Protein AF-A0A960F6L5-F1 (afdb_monomer_lite)

Radius of gyration: 15.53 Å; chains: 1; bounding box: 36×29×44 Å

Structure (mmCIF, N/CA/C/O backbone):
data_AF-A0A960F6L5-F1
#
_entry.id   AF-A0A960F6L5-F1
#
loop_
_atom_site.group_PDB
_atom_site.id
_atom_site.type_symbol
_atom_site.label_atom_id
_atom_site.label_alt_id
_atom_site.label_comp_id
_atom_site.label_asym_id
_atom_site.label_entity_id
_atom_site.label_seq_id
_atom_site.pdbx_PDB_ins_code
_atom_site.Cartn_x
_atom_site.Cartn_y
_atom_site.Cartn_z
_atom_site.occupancy
_atom_site.B_iso_or_equiv
_atom_site.auth_seq_id
_atom_site.auth_comp_id
_atom_site.auth_asym_id
_atom_site.auth_atom_id
_atom_site.pdbx_PDB_model_num
ATOM 1 N N . GLY A 1 1 ? 5.559 -2.456 3.122 1.00 88.31 1 GLY A N 1
ATOM 2 C CA . GLY A 1 1 ? 5.585 -1.301 2.196 1.00 88.31 1 GLY A CA 1
ATOM 3 C C . GLY A 1 1 ? 4.401 -0.379 2.446 1.00 88.31 1 GLY A C 1
ATOM 4 O O . GLY A 1 1 ? 3.539 -0.744 3.239 1.00 88.31 1 GLY A O 1
ATOM 5 N N . MET A 1 2 ? 4.348 0.780 1.777 1.00 97.00 2 MET A N 1
ATOM 6 C CA . MET A 1 2 ? 3.339 1.832 2.018 1.00 97.00 2 MET A CA 1
ATOM 7 C C . MET A 1 2 ? 1.896 1.321 1.966 1.00 97.00 2 MET A C 1
ATOM 9 O O . MET A 1 2 ? 1.149 1.558 2.908 1.00 97.00 2 MET A O 1
ATOM 13 N N . ILE A 1 3 ? 1.531 0.556 0.928 1.00 98.38 3 ILE A N 1
ATOM 14 C CA . ILE A 1 3 ? 0.184 -0.029 0.782 1.00 98.38 3 ILE A CA 1
ATOM 15 C C . ILE A 1 3 ? -0.186 -0.837 2.029 1.00 98.38 3 ILE A C 1
ATOM 17 O O . ILE A 1 3 ? -1.212 -0.575 2.641 1.00 98.38 3 ILE A O 1
ATOM 21 N N . GLY A 1 4 ? 0.687 -1.753 2.459 1.00 98.00 4 GLY A N 1
ATOM 22 C CA . GLY A 1 4 ? 0.407 -2.600 3.616 1.00 98.00 4 GLY A CA 1
ATOM 23 C C . GLY A 1 4 ? 0.253 -1.819 4.925 1.00 98.00 4 GLY A C 1
ATOM 24 O O . GLY A 1 4 ? -0.697 -2.051 5.667 1.00 98.00 4 GLY A O 1
ATOM 25 N N . VAL A 1 5 ? 1.134 -0.844 5.187 1.00 97.81 5 VAL A N 1
ATOM 26 C CA . VAL A 1 5 ? 1.047 0.000 6.396 1.00 97.81 5 VAL A CA 1
ATOM 27 C C . VAL A 1 5 ? -0.250 0.807 6.398 1.00 97.81 5 VAL A C 1
ATOM 29 O O . VAL A 1 5 ? -0.934 0.861 7.418 1.00 97.81 5 VAL A O 1
ATOM 32 N N . MET A 1 6 ? -0.619 1.390 5.254 1.00 98.44 6 MET A N 1
ATOM 33 C CA . MET A 1 6 ? -1.875 2.125 5.126 1.00 98.44 6 MET A CA 1
ATOM 34 C C . MET A 1 6 ? -3.078 1.201 5.318 1.00 98.44 6 MET A C 1
ATOM 36 O O . MET A 1 6 ? -3.979 1.551 6.065 1.00 98.44 6 MET A O 1
ATOM 40 N N . THR A 1 7 ? -3.085 -0.003 4.740 1.00 98.44 7 THR A N 1
ATOM 41 C CA . THR A 1 7 ? -4.168 -0.978 4.943 1.00 98.44 7 THR A CA 1
ATOM 42 C C . THR A 1 7 ? -4.329 -1.364 6.414 1.00 98.44 7 THR A C 1
ATOM 44 O O . THR A 1 7 ? -5.451 -1.368 6.916 1.00 98.44 7 THR A O 1
ATOM 47 N N . VAL A 1 8 ? -3.234 -1.631 7.134 1.00 98.06 8 VAL A N 1
ATOM 48 C CA . VAL A 1 8 ? -3.292 -1.920 8.578 1.00 98.06 8 VAL A CA 1
ATOM 49 C C . VAL A 1 8 ? -3.839 -0.719 9.352 1.00 98.06 8 VAL A C 1
ATOM 51 O O . VAL A 1 8 ? -4.724 -0.896 10.187 1.00 98.06 8 VAL A O 1
ATOM 54 N N . ALA A 1 9 ? -3.372 0.498 9.056 1.00 97.31 9 ALA A N 1
ATOM 55 C CA . ALA A 1 9 ? -3.868 1.717 9.698 1.00 97.31 9 ALA A CA 1
ATOM 56 C C . ALA A 1 9 ? -5.375 1.915 9.468 1.00 97.31 9 ALA A C 1
ATOM 58 O O . ALA A 1 9 ? -6.116 2.204 10.411 1.00 97.31 9 ALA A O 1
ATOM 59 N N . ILE A 1 10 ? -5.842 1.685 8.236 1.00 97.75 10 ILE A N 1
ATOM 60 C CA . ILE A 1 10 ? -7.264 1.722 7.890 1.00 97.75 10 ILE A CA 1
ATOM 61 C C . ILE A 1 10 ? -8.031 0.731 8.764 1.00 97.75 10 ILE A C 1
ATOM 63 O O . ILE A 1 10 ? -8.949 1.148 9.460 1.00 97.75 10 ILE A O 1
ATOM 67 N N . VAL A 1 11 ? -7.643 -0.547 8.782 1.00 96.88 11 VAL A N 1
ATOM 68 C CA . VAL A 1 11 ? -8.371 -1.602 9.509 1.00 96.88 11 VAL A CA 1
ATOM 69 C C . VAL A 1 11 ? -8.388 -1.360 11.019 1.00 96.88 11 VAL A C 1
ATOM 71 O O . VAL A 1 11 ? -9.429 -1.516 11.655 1.00 96.88 11 VAL A O 1
ATOM 74 N N . VAL A 1 12 ? -7.248 -0.984 11.599 1.00 95.81 12 VAL A N 1
ATOM 75 C CA . VAL A 1 12 ? -7.075 -0.941 13.057 1.00 95.81 12 VAL A CA 1
ATOM 76 C C . VAL A 1 12 ? -7.584 0.361 13.671 1.00 95.81 12 VAL A C 1
ATOM 78 O O . VAL A 1 12 ? -8.191 0.317 14.740 1.00 95.81 12 VAL A O 1
ATOM 81 N N . ALA A 1 13 ? -7.339 1.506 13.029 1.00 94.50 13 ALA A N 1
ATOM 82 C CA . ALA A 1 13 ? -7.563 2.817 13.641 1.00 94.50 13 ALA A CA 1
ATOM 83 C C . ALA A 1 13 ? -8.731 3.594 13.018 1.00 94.50 13 ALA A C 1
ATOM 85 O O . ALA A 1 13 ? -9.488 4.241 13.739 1.00 94.50 13 ALA A O 1
ATOM 86 N N . HIS A 1 14 ? -8.916 3.513 11.698 1.00 96.25 14 HIS A N 1
ATOM 87 C CA . HIS A 1 14 ? -9.777 4.467 10.986 1.00 96.25 14 HIS A CA 1
ATOM 88 C C . HIS A 1 14 ? -11.057 3.853 10.395 1.00 96.25 14 HIS A C 1
ATOM 90 O O . HIS A 1 14 ? -11.990 4.584 10.052 1.00 96.25 14 HIS A O 1
ATOM 96 N N . TRP A 1 15 ? -11.159 2.519 10.330 1.00 95.06 15 TRP A N 1
ATOM 97 C CA . TRP A 1 15 ? -12.281 1.806 9.706 1.00 95.06 15 TRP A CA 1
ATOM 98 C C . TRP A 1 15 ? -13.630 2.204 10.309 1.00 95.06 15 TRP A C 1
ATOM 100 O O . TRP A 1 15 ? -14.585 2.475 9.585 1.00 95.06 15 TRP A O 1
ATOM 110 N N . LYS A 1 16 ? -13.691 2.302 11.644 1.00 94.88 16 LYS A N 1
ATOM 111 C CA . LYS A 1 16 ? -14.915 2.655 12.382 1.00 94.88 16 LYS A CA 1
ATOM 112 C C . LYS A 1 16 ? -15.214 4.162 12.403 1.00 94.88 16 LYS A C 1
ATOM 114 O O . LYS A 1 16 ? -16.337 4.538 12.718 1.00 94.88 16 LYS A O 1
ATOM 119 N N . VAL A 1 17 ? -14.251 5.024 12.065 1.00 95.50 17 VAL A N 1
ATOM 120 C CA . VAL A 1 17 ? -14.428 6.493 12.041 1.00 95.50 17 VAL A CA 1
ATOM 121 C C . VAL A 1 17 ? -15.170 6.935 10.768 1.00 95.50 17 VAL A C 1
ATOM 123 O O . VAL A 1 17 ? -16.047 7.810 10.782 1.00 95.50 17 VAL A O 1
ATOM 126 N N . GLY A 1 18 ? -14.858 6.291 9.644 1.00 94.62 18 GLY A N 1
ATOM 127 C CA . GLY A 1 18 ? -15.427 6.570 8.325 1.00 94.62 18 GLY A CA 1
ATOM 128 C C . GLY A 1 18 ? -14.443 7.280 7.396 1.00 94.62 18 GLY A C 1
ATOM 129 O O . GLY A 1 18 ? -13.245 7.283 7.645 1.00 94.62 18 GLY A O 1
ATOM 130 N N . PHE A 1 19 ? -14.948 7.846 6.300 1.00 96.50 19 PHE A N 1
ATOM 131 C CA . PHE A 1 19 ? -14.111 8.286 5.179 1.00 96.50 19 PHE A CA 1
ATOM 132 C C . PHE A 1 19 ? -13.236 9.512 5.494 1.00 96.50 19 PHE A C 1
ATOM 134 O O . PHE A 1 19 ? -12.019 9.397 5.516 1.00 96.50 19 PHE A O 1
ATOM 141 N N . PHE A 1 20 ? -13.838 10.667 5.786 1.00 97.38 20 PHE A N 1
ATOM 142 C CA . PHE A 1 20 ? -13.117 11.946 5.810 1.00 97.38 20 PHE A CA 1
ATOM 143 C C . PHE A 1 20 ? -12.113 12.109 6.953 1.00 97.38 20 PHE A C 1
ATOM 145 O O . PHE A 1 20 ? -12.455 11.922 8.125 1.00 97.38 20 PHE A O 1
ATOM 152 N N . ILE A 1 21 ? -10.914 12.600 6.625 1.00 95.19 21 ILE A N 1
ATOM 153 C CA . ILE A 1 21 ? -9.850 12.897 7.602 1.00 95.19 21 ILE A CA 1
ATOM 154 C C . ILE A 1 21 ? -10.256 13.945 8.656 1.00 95.19 21 ILE A C 1
ATOM 156 O O . ILE A 1 21 ? -9.755 13.914 9.773 1.00 95.19 21 ILE A O 1
ATOM 160 N N . PHE A 1 22 ? -11.200 14.836 8.346 1.00 94.69 22 PHE A N 1
ATOM 161 C CA . PHE A 1 22 ? -11.635 15.901 9.261 1.00 94.69 22 PHE A CA 1
ATOM 162 C C . PHE A 1 22 ? -12.569 15.437 10.388 1.00 94.69 22 PHE A C 1
ATOM 164 O O . PHE A 1 22 ? -12.924 16.230 11.259 1.00 94.69 22 PHE A O 1
ATOM 171 N N . LYS A 1 23 ? -12.997 14.169 10.390 1.00 93.12 23 LYS A N 1
ATOM 172 C CA . LYS A 1 23 ? -13.786 13.621 11.498 1.00 93.12 23 LYS A CA 1
ATOM 173 C C . LYS A 1 23 ? -12.959 13.560 12.793 1.00 93.12 23 LYS A C 1
ATOM 175 O O . LYS A 1 23 ? -11.739 13.393 12.727 1.00 93.12 23 LYS A O 1
ATOM 180 N N . PRO A 1 24 ? -13.602 13.595 13.976 1.00 90.69 24 PRO A N 1
ATOM 181 C CA . PRO A 1 24 ? -12.939 13.225 15.224 1.00 90.69 24 PRO A CA 1
ATOM 182 C C . PRO A 1 24 ? -12.273 11.850 15.076 1.00 90.69 24 PRO A C 1
ATOM 184 O O . PRO A 1 24 ? -12.894 10.930 14.546 1.00 90.69 24 PRO A O 1
ATOM 187 N N . ASN A 1 25 ? -11.020 11.718 15.517 1.00 89.69 25 ASN A N 1
ATOM 188 C CA . ASN A 1 25 ? -10.168 10.527 15.345 1.00 89.69 25 ASN A CA 1
ATOM 189 C C . ASN A 1 25 ? -9.724 10.201 13.907 1.00 89.69 25 ASN A C 1
ATOM 191 O O . ASN A 1 25 ? -9.107 9.160 13.704 1.00 89.69 25 ASN A O 1
ATOM 195 N N . GLN A 1 26 ? -9.970 11.107 12.953 1.00 95.50 26 GLN A N 1
ATOM 196 C CA . GLN A 1 26 ? -9.509 11.065 11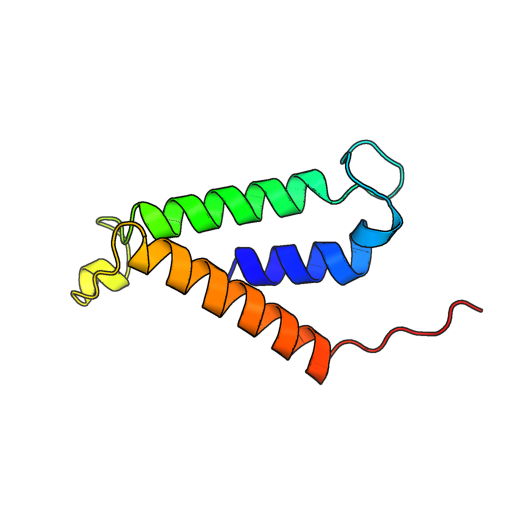.562 1.00 95.50 26 GLN A CA 1
ATOM 197 C C . GLN A 1 26 ? -10.036 9.863 10.757 1.00 95.50 26 GLN A C 1
ATOM 199 O O . GLN A 1 26 ? -9.895 8.702 11.131 1.00 95.50 26 GLN A O 1
ATOM 204 N N . GLY A 1 27 ? -10.677 10.128 9.622 1.00 96.56 27 GLY A N 1
ATOM 205 C CA . GLY A 1 27 ? -11.126 9.079 8.709 1.00 96.56 27 GLY A CA 1
ATOM 206 C C . GLY A 1 27 ? -10.008 8.456 7.869 1.00 96.56 27 GLY A C 1
ATOM 207 O O . GLY A 1 27 ? -8.870 8.925 7.846 1.00 96.56 27 GLY A O 1
ATOM 208 N N . TRP A 1 28 ? -10.348 7.383 7.157 1.00 97.69 28 TRP A N 1
ATOM 209 C CA . TRP A 1 28 ? -9.393 6.552 6.421 1.00 97.69 28 TRP A CA 1
ATOM 210 C C . TRP A 1 28 ? -8.978 7.094 5.041 1.00 97.69 28 TRP A C 1
ATOM 212 O O . TRP A 1 28 ? -8.042 6.560 4.441 1.00 97.69 28 TRP A O 1
ATOM 222 N N . GLU A 1 29 ? -9.636 8.141 4.535 1.00 98.06 29 GLU A N 1
ATOM 223 C CA . GLU A 1 29 ? -9.425 8.739 3.204 1.00 98.06 29 GLU A CA 1
ATOM 224 C C . GLU A 1 29 ? -7.948 9.013 2.903 1.00 98.06 29 GLU A C 1
ATOM 226 O O . GLU A 1 29 ? -7.447 8.657 1.834 1.00 98.06 29 GLU A O 1
ATOM 231 N N . TYR A 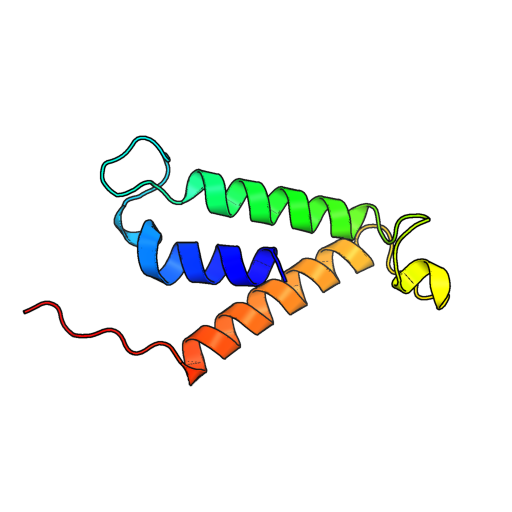1 30 ? -7.226 9.608 3.853 1.00 97.25 30 TYR A N 1
ATOM 232 C CA . TYR A 1 30 ? -5.824 9.963 3.648 1.00 97.25 30 TYR A CA 1
ATOM 233 C C . TYR A 1 30 ? -4.925 8.726 3.524 1.00 97.25 30 TYR A C 1
ATOM 235 O O . TYR A 1 30 ? -4.077 8.659 2.634 1.00 97.25 30 TYR A O 1
ATOM 243 N N . CYS A 1 31 ? -5.164 7.697 4.343 1.00 97.94 31 CYS A N 1
ATOM 244 C CA . CYS A 1 31 ? -4.452 6.425 4.235 1.00 97.94 31 CYS A CA 1
ATOM 245 C C . CYS A 1 31 ? -4.708 5.750 2.882 1.00 97.94 31 CYS A C 1
ATOM 247 O O . CYS A 1 31 ? -3.769 5.286 2.233 1.00 97.94 31 CYS A O 1
ATOM 249 N N . ALA A 1 32 ? -5.964 5.726 2.426 1.00 97.88 32 ALA A N 1
ATOM 250 C CA . ALA A 1 32 ? -6.298 5.176 1.114 1.00 97.88 32 ALA A CA 1
ATOM 251 C C . ALA A 1 32 ? -5.657 5.977 -0.023 1.00 97.88 32 ALA A C 1
ATOM 253 O O . ALA A 1 32 ? -5.137 5.380 -0.961 1.00 97.88 32 ALA A O 1
ATOM 254 N N . SER A 1 33 ? -5.616 7.305 0.085 1.00 98.25 33 SER A N 1
ATOM 255 C CA . SER A 1 33 ? -4.971 8.166 -0.912 1.00 98.25 33 SER A CA 1
ATOM 256 C C . SER A 1 33 ? -3.481 7.844 -1.048 1.00 98.25 33 SER A C 1
ATOM 258 O O . SER A 1 33 ? -2.989 7.647 -2.157 1.00 98.25 33 SER A O 1
ATOM 260 N N . ILE A 1 34 ? -2.771 7.684 0.075 1.00 98.19 34 ILE A N 1
ATOM 261 C CA . ILE A 1 34 ? -1.358 7.271 0.082 1.00 98.19 34 ILE A CA 1
ATOM 262 C C . ILE A 1 34 ? -1.186 5.874 -0.530 1.00 98.19 34 ILE A C 1
ATOM 264 O O . ILE A 1 34 ? -0.255 5.653 -1.308 1.00 98.19 34 ILE A O 1
ATOM 268 N N . ALA A 1 35 ? -2.073 4.927 -0.209 1.00 98.25 35 ALA A N 1
ATOM 269 C CA . ALA A 1 35 ? -2.026 3.583 -0.782 1.00 98.25 35 ALA A CA 1
ATOM 270 C C . ALA A 1 35 ? -2.227 3.599 -2.308 1.00 98.25 35 ALA A C 1
ATOM 272 O O . ALA A 1 35 ? -1.505 2.904 -3.022 1.00 98.25 35 ALA A O 1
ATOM 273 N N . VAL A 1 36 ? -3.151 4.424 -2.812 1.00 98.12 36 VAL A N 1
ATOM 274 C CA . VAL A 1 36 ? -3.388 4.607 -4.252 1.00 98.12 36 VAL A CA 1
ATOM 275 C C . VAL A 1 36 ? -2.170 5.225 -4.931 1.00 98.12 36 VAL A C 1
ATOM 277 O O . VAL A 1 36 ? -1.728 4.706 -5.951 1.00 98.12 36 VAL A O 1
ATOM 280 N N . VAL A 1 37 ? -1.568 6.270 -4.355 1.00 98.12 37 VAL A N 1
ATOM 281 C CA . VAL A 1 37 ? -0.332 6.862 -4.897 1.00 98.12 37 VAL A CA 1
ATOM 282 C C . VAL A 1 37 ? 0.789 5.823 -4.953 1.00 98.12 37 VAL A C 1
ATOM 284 O O . VAL A 1 37 ? 1.465 5.706 -5.972 1.00 98.12 37 VAL A O 1
ATOM 287 N N . ALA A 1 38 ? 0.956 5.015 -3.905 1.00 97.44 38 ALA A N 1
ATOM 288 C CA . ALA A 1 38 ? 1.945 3.941 -3.895 1.00 97.44 38 ALA A CA 1
ATOM 289 C C . ALA A 1 38 ? 1.668 2.869 -4.969 1.00 97.44 38 ALA A C 1
ATOM 291 O O . ALA A 1 38 ? 2.606 2.382 -5.599 1.00 97.44 38 ALA A O 1
ATOM 292 N N . ALA A 1 39 ? 0.401 2.525 -5.220 1.00 97.25 39 ALA A N 1
ATOM 293 C CA . ALA A 1 39 ? 0.029 1.617 -6.306 1.00 97.25 39 ALA A CA 1
ATOM 294 C C . ALA A 1 39 ? 0.340 2.222 -7.686 1.00 97.25 39 ALA A C 1
ATOM 296 O O . ALA A 1 39 ? 0.894 1.531 -8.541 1.00 97.25 39 ALA A O 1
ATOM 297 N N . SER A 1 40 ? 0.073 3.517 -7.883 1.00 97.00 40 SER A N 1
ATOM 298 C CA . SER A 1 40 ? 0.437 4.244 -9.105 1.00 97.00 40 SER A CA 1
ATOM 299 C C . SER A 1 40 ? 1.948 4.253 -9.340 1.00 97.00 40 SER A C 1
ATOM 301 O O . SER A 1 40 ? 2.386 4.070 -10.472 1.00 97.00 40 SER A O 1
ATOM 303 N N . VAL A 1 41 ? 2.760 4.391 -8.284 1.00 95.31 41 VAL A N 1
ATOM 304 C CA . VAL A 1 41 ? 4.223 4.234 -8.380 1.00 95.31 41 VAL A CA 1
ATOM 305 C C . VAL A 1 41 ? 4.599 2.826 -8.837 1.00 95.31 41 VAL A C 1
ATOM 307 O O . VAL A 1 41 ? 5.435 2.686 -9.725 1.00 95.31 41 VAL A O 1
ATOM 310 N N . GLY A 1 42 ? 3.929 1.792 -8.323 1.00 95.31 42 GLY A N 1
ATOM 311 C CA . GLY A 1 42 ? 4.102 0.420 -8.811 1.00 95.31 42 GLY A CA 1
ATOM 312 C C . GLY A 1 42 ? 3.792 0.266 -10.304 1.00 95.31 42 GLY A C 1
ATOM 313 O O . GLY A 1 42 ? 4.488 -0.471 -10.994 1.00 95.31 42 GLY A O 1
ATOM 314 N N . VAL A 1 43 ? 2.792 0.988 -10.824 1.00 96.56 43 VAL A N 1
ATOM 315 C CA . VAL A 1 43 ? 2.469 0.995 -12.263 1.00 96.56 43 VAL A CA 1
ATOM 316 C C . VAL A 1 43 ? 3.536 1.717 -13.087 1.00 96.56 43 VAL A C 1
ATOM 318 O O . VAL A 1 43 ? 3.892 1.256 -14.170 1.00 96.56 43 VAL A O 1
ATOM 321 N N . MET A 1 44 ? 4.066 2.834 -12.590 1.00 95.31 44 MET A N 1
ATOM 322 C CA . MET A 1 44 ? 5.157 3.554 -13.260 1.00 95.31 44 MET A CA 1
ATOM 323 C C . MET A 1 44 ? 6.447 2.721 -13.313 1.00 95.31 44 MET A C 1
ATOM 325 O O . MET A 1 44 ? 7.201 2.829 -14.278 1.00 95.31 44 MET A O 1
ATOM 329 N N . GLY A 1 45 ? 6.655 1.849 -12.324 1.00 92.81 45 GLY A N 1
ATOM 330 C CA . GLY A 1 45 ? 7.813 0.970 -12.233 1.00 92.81 45 GLY A CA 1
ATOM 331 C C . GLY A 1 45 ? 9.035 1.638 -11.588 1.00 92.81 45 GLY A C 1
ATOM 332 O O . GLY A 1 45 ? 8.936 2.734 -11.027 1.00 92.81 45 GLY A O 1
ATOM 333 N N . PRO A 1 46 ? 10.195 0.963 -11.615 1.00 92.56 46 PRO A N 1
ATOM 334 C CA . PRO A 1 46 ? 11.398 1.417 -10.927 1.00 92.56 46 PRO A CA 1
ATOM 335 C C . PRO A 1 46 ? 12.004 2.667 -11.580 1.00 92.56 46 PRO A C 1
ATOM 337 O O . PRO A 1 46 ? 12.291 2.697 -12.775 1.00 92.56 46 PRO A O 1
ATOM 340 N N . GLY A 1 47 ? 12.215 3.715 -10.779 1.00 92.50 47 GLY A N 1
ATOM 341 C CA . GLY A 1 47 ? 12.876 4.946 -11.221 1.00 92.50 47 GLY A CA 1
ATOM 342 C C . GLY A 1 47 ? 14.398 4.802 -11.323 1.00 92.50 47 GLY A C 1
ATOM 343 O O . GLY A 1 47 ? 14.984 3.894 -10.742 1.00 92.50 47 GLY A O 1
ATOM 344 N N . GLN A 1 48 ? 15.056 5.757 -11.984 1.00 92.94 48 GLN A N 1
ATOM 345 C CA . GLN A 1 48 ? 16.515 5.772 -12.214 1.00 92.94 48 GLN A CA 1
ATOM 346 C C . GLN A 1 48 ? 17.349 5.665 -10.922 1.00 92.94 48 GLN A C 1
ATOM 348 O O . GLN A 1 48 ? 18.481 5.200 -10.947 1.00 92.94 48 GLN A O 1
ATOM 353 N N . TRP A 1 49 ? 16.805 6.124 -9.790 1.00 94.06 49 TRP A N 1
ATOM 354 C CA . TRP A 1 49 ? 17.474 6.099 -8.481 1.00 94.06 49 TRP A CA 1
ATOM 355 C C . TRP A 1 49 ? 17.022 4.929 -7.596 1.00 94.06 49 TRP A C 1
ATOM 357 O O . TRP A 1 49 ? 17.397 4.854 -6.427 1.00 94.06 49 TRP A O 1
ATOM 367 N N . SER A 1 50 ? 16.165 4.044 -8.107 1.00 92.12 50 SER A N 1
ATOM 368 C CA . SER A 1 50 ? 15.693 2.884 -7.353 1.00 92.12 50 SER A CA 1
ATOM 369 C C . SER A 1 50 ? 16.764 1.797 -7.278 1.00 92.12 50 SER A C 1
ATOM 371 O O . SER A 1 50 ? 17.579 1.640 -8.188 1.00 92.12 50 SER A O 1
ATOM 373 N N . LEU A 1 51 ? 16.733 1.014 -6.197 1.00 92.19 51 LEU A N 1
ATOM 374 C CA . LEU A 1 51 ? 17.607 -0.148 -6.061 1.00 92.19 51 LEU A CA 1
ATOM 375 C C . LEU A 1 51 ? 17.302 -1.194 -7.138 1.00 92.19 51 LEU A C 1
ATOM 377 O O . LEU A 1 51 ? 18.231 -1.765 -7.691 1.00 92.19 51 LEU A O 1
ATOM 381 N N . ASP A 1 52 ? 16.022 -1.378 -7.476 1.00 91.31 52 ASP A N 1
ATOM 382 C CA . ASP A 1 52 ? 15.570 -2.272 -8.545 1.00 91.31 52 ASP A CA 1
ATOM 383 C C . ASP A 1 52 ? 16.236 -1.926 -9.885 1.00 91.31 52 ASP A C 1
ATOM 385 O O . ASP A 1 52 ? 16.723 -2.814 -10.576 1.00 91.31 52 ASP A O 1
ATOM 389 N N . HIS A 1 53 ? 16.359 -0.632 -10.210 1.00 91.31 53 HIS A N 1
ATOM 390 C CA . HIS A 1 53 ? 17.084 -0.181 -11.399 1.00 91.31 53 HIS A CA 1
ATOM 391 C C . HIS A 1 53 ? 18.591 -0.476 -11.322 1.00 91.31 53 HIS A C 1
ATOM 393 O O . HIS A 1 53 ? 19.188 -0.865 -12.320 1.00 91.31 53 HIS A O 1
ATOM 399 N N . ALA A 1 54 ? 19.208 -0.341 -10.143 1.00 94.62 54 ALA A N 1
ATOM 400 C CA . ALA A 1 54 ? 20.632 -0.633 -9.950 1.00 94.62 54 ALA A CA 1
ATOM 401 C C . ALA A 1 54 ? 20.978 -2.128 -10.092 1.00 94.62 54 ALA A C 1
ATOM 403 O O . ALA A 1 54 ? 22.127 -2.457 -10.383 1.00 94.62 54 ALA A O 1
ATOM 404 N N . VAL A 1 55 ? 20.005 -3.024 -9.883 1.00 95.81 55 VAL A N 1
ATOM 405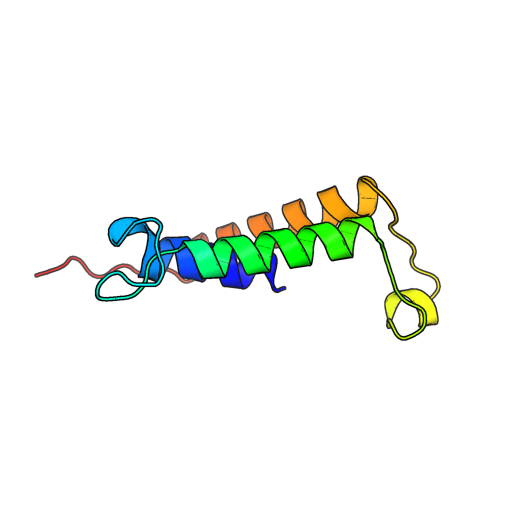 C CA . VAL A 1 55 ? 20.171 -4.484 -10.017 1.00 95.81 55 VAL A CA 1
ATOM 406 C C . VAL A 1 55 ? 19.394 -5.087 -11.197 1.00 95.81 55 VAL A C 1
ATOM 408 O O . VAL A 1 55 ? 19.243 -6.303 -11.267 1.00 95.81 55 VAL A O 1
ATOM 411 N N . ASP A 1 56 ? 18.922 -4.246 -12.120 1.00 91.94 56 ASP A N 1
ATOM 412 C CA . ASP A 1 56 ? 18.222 -4.619 -13.360 1.00 91.94 56 ASP A CA 1
ATOM 413 C C . ASP A 1 56 ? 16.940 -5.460 -13.162 1.00 91.94 56 ASP A C 1
ATOM 415 O O . ASP A 1 56 ? 16.602 -6.357 -13.935 1.00 91.94 56 ASP A O 1
ATOM 419 N N . ILE A 1 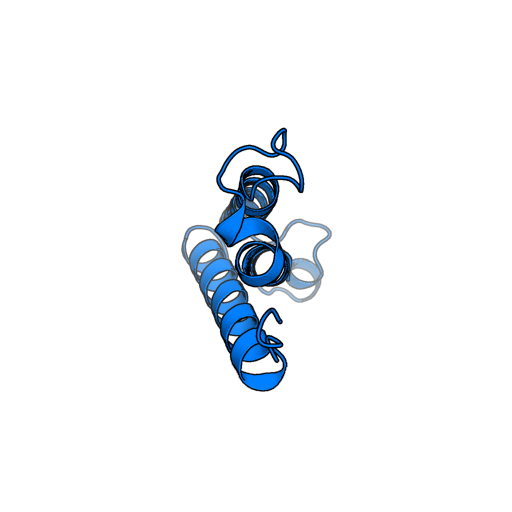57 ? 16.188 -5.161 -12.099 1.00 92.19 57 ILE A N 1
ATOM 420 C CA . ILE A 1 57 ? 14.856 -5.720 -11.839 1.00 92.19 57 ILE A CA 1
ATOM 421 C C . ILE A 1 57 ? 13.808 -4.729 -12.349 1.00 92.19 57 ILE A C 1
ATOM 423 O O . ILE A 1 57 ? 13.692 -3.614 -11.842 1.00 92.19 57 ILE A O 1
ATOM 427 N N . ALA A 1 58 ? 12.999 -5.143 -13.327 1.00 87.62 58 ALA A N 1
ATOM 428 C CA . ALA A 1 58 ? 11.988 -4.281 -13.932 1.00 87.62 58 ALA A CA 1
ATOM 429 C C . ALA A 1 58 ? 10.589 -4.909 -13.909 1.00 87.62 58 ALA A C 1
ATOM 431 O O . ALA A 1 58 ? 10.261 -5.780 -14.713 1.00 87.62 58 ALA A O 1
ATOM 432 N N . PHE A 1 59 ? 9.731 -4.394 -13.025 1.00 88.75 59 PHE A N 1
ATOM 433 C CA . PHE A 1 59 ? 8.281 -4.580 -13.096 1.00 88.75 59 PHE A CA 1
ATOM 434 C C . PHE A 1 59 ? 7.637 -3.250 -13.489 1.00 88.75 59 PHE A C 1
ATOM 436 O O . PHE A 1 59 ? 7.692 -2.286 -12.729 1.00 88.75 59 PHE A O 1
ATOM 443 N N . THR A 1 60 ? 7.048 -3.186 -14.681 1.00 91.25 60 THR A N 1
ATOM 444 C CA . THR A 1 60 ? 6.484 -1.955 -15.254 1.00 91.25 60 THR A CA 1
ATOM 445 C C . THR A 1 60 ? 5.035 -2.158 -15.689 1.00 91.25 60 THR A C 1
ATOM 447 O O . THR A 1 60 ? 4.593 -3.267 -15.996 1.00 91.25 60 THR A O 1
ATOM 450 N N . GLY A 1 61 ? 4.259 -1.076 -15.702 1.00 94.19 61 GLY A N 1
ATOM 451 C CA . GLY A 1 61 ? 2.845 -1.119 -16.052 1.00 94.19 61 GLY A CA 1
ATOM 452 C C . GLY A 1 61 ? 2.024 -1.949 -15.062 1.00 94.19 61 GLY A C 1
ATOM 453 O O . GLY A 1 61 ? 2.268 -1.966 -13.855 1.00 94.19 61 GLY A O 1
ATOM 454 N N . TRP A 1 62 ? 1.022 -2.664 -15.570 1.00 95.38 62 TRP A N 1
ATOM 455 C CA . TRP A 1 62 ? 0.096 -3.416 -14.722 1.00 95.38 62 TRP A CA 1
ATOM 456 C C . TRP A 1 62 ? 0.759 -4.523 -13.898 1.00 95.38 62 TRP A C 1
ATOM 458 O O . TRP A 1 62 ? 0.291 -4.792 -12.796 1.00 95.38 62 TRP A O 1
ATOM 468 N N . SER A 1 63 ? 1.847 -5.139 -14.373 1.00 95.25 63 SER A N 1
ATOM 469 C CA . SER A 1 63 ? 2.537 -6.186 -13.607 1.00 95.25 63 SER A CA 1
ATOM 470 C C . SER A 1 63 ? 3.164 -5.622 -12.328 1.00 95.25 63 SER A C 1
ATOM 472 O O . SER A 1 63 ? 3.005 -6.219 -11.263 1.00 95.25 63 SER A O 1
ATOM 474 N N . GLY A 1 64 ? 3.784 -4.439 -12.399 1.00 94.94 64 GLY A N 1
ATOM 475 C CA . GLY A 1 64 ? 4.309 -3.729 -11.232 1.00 94.94 64 GLY A CA 1
ATOM 476 C C . GLY A 1 64 ? 3.203 -3.270 -10.284 1.00 94.94 64 GLY A C 1
ATOM 477 O O . GLY A 1 64 ? 3.280 -3.520 -9.080 1.00 94.94 64 GLY A O 1
ATOM 478 N N . GLY A 1 65 ? 2.118 -2.702 -10.822 1.00 95.94 65 GLY A N 1
ATOM 479 C CA . GLY A 1 65 ? 0.960 -2.282 -10.027 1.00 95.94 65 GLY A CA 1
ATOM 480 C C . GLY A 1 65 ? 0.291 -3.438 -9.276 1.00 95.94 65 GLY A C 1
ATOM 481 O O . GLY A 1 65 ? 0.101 -3.364 -8.061 1.00 95.94 65 GLY A O 1
ATOM 482 N N . VAL A 1 66 ? -0.021 -4.534 -9.976 1.00 96.88 66 VAL A N 1
ATOM 483 C CA . VAL A 1 66 ? -0.640 -5.732 -9.382 1.00 96.88 66 VAL A CA 1
ATOM 484 C C . VAL A 1 66 ? 0.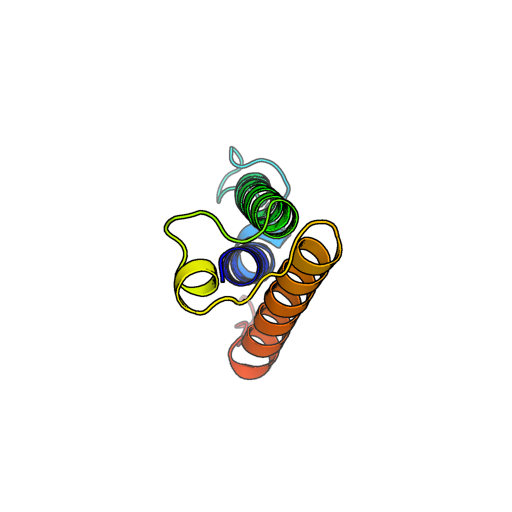286 -6.359 -8.346 1.00 96.88 66 VAL A C 1
ATOM 486 O O . VAL A 1 66 ? -0.177 -6.700 -7.260 1.00 96.88 66 VAL A O 1
ATOM 489 N N . THR A 1 67 ? 1.587 -6.453 -8.629 1.00 95.75 67 THR A N 1
ATOM 490 C CA . THR A 1 67 ? 2.564 -6.991 -7.672 1.00 95.75 67 THR A CA 1
ATOM 491 C C . THR A 1 67 ? 2.633 -6.130 -6.411 1.00 95.75 67 THR A C 1
ATOM 493 O O . THR A 1 67 ? 2.546 -6.661 -5.304 1.00 95.75 67 THR A O 1
ATOM 496 N N . ALA A 1 68 ? 2.708 -4.802 -6.551 1.00 96.38 68 ALA A N 1
ATOM 497 C CA . ALA A 1 68 ? 2.748 -3.882 -5.417 1.00 96.38 68 ALA A CA 1
ATOM 498 C C . ALA A 1 68 ? 1.496 -4.000 -4.532 1.00 96.38 68 ALA A C 1
ATOM 500 O O . ALA A 1 68 ? 1.608 -4.084 -3.305 1.00 96.38 68 ALA A O 1
ATOM 501 N N . VAL A 1 69 ? 0.308 -4.051 -5.145 1.00 97.69 69 VAL A N 1
ATOM 502 C CA . VAL A 1 69 ? -0.964 -4.204 -4.424 1.00 97.69 69 VAL A CA 1
ATOM 503 C C . VAL A 1 69 ? -1.060 -5.577 -3.763 1.00 97.69 69 VAL A C 1
ATOM 505 O O . VAL A 1 69 ? -1.376 -5.649 -2.577 1.00 97.69 69 VAL A O 1
ATOM 508 N N . ALA A 1 70 ? -0.746 -6.657 -4.481 1.00 97.75 70 ALA A N 1
ATOM 509 C CA . ALA A 1 70 ? -0.833 -8.019 -3.959 1.00 97.75 70 ALA A CA 1
ATOM 510 C C . ALA A 1 70 ? 0.117 -8.239 -2.775 1.00 97.75 70 ALA A C 1
ATOM 512 O O . ALA A 1 70 ? -0.312 -8.712 -1.723 1.00 97.75 70 ALA A O 1
ATOM 513 N N . VAL A 1 71 ? 1.385 -7.837 -2.903 1.00 97.62 71 VAL A N 1
ATOM 514 C CA . VAL A 1 71 ? 2.372 -7.940 -1.817 1.00 97.62 71 VAL A CA 1
ATOM 515 C C . VAL A 1 71 ? 2.001 -7.013 -0.657 1.00 97.62 71 VAL A C 1
ATOM 517 O O . VAL A 1 71 ? 2.111 -7.403 0.505 1.00 97.62 71 VAL A O 1
ATOM 520 N N . GLY A 1 72 ? 1.522 -5.799 -0.946 1.00 97.88 72 GLY A N 1
ATOM 521 C CA . GLY A 1 72 ? 1.091 -4.837 0.067 1.00 97.88 72 GLY A CA 1
ATOM 522 C C . GLY A 1 72 ? -0.083 -5.338 0.909 1.00 97.88 72 GLY A C 1
ATOM 523 O O . GLY A 1 72 ? 0.017 -5.376 2.136 1.00 97.88 72 GLY A O 1
ATOM 524 N N . LEU A 1 73 ? -1.171 -5.751 0.257 1.00 98.25 73 LEU A N 1
ATOM 525 C CA . LEU A 1 73 ? -2.362 -6.286 0.921 1.00 98.25 73 LEU A CA 1
ATOM 526 C C . LEU A 1 73 ? -2.079 -7.637 1.579 1.00 98.25 73 LEU A C 1
ATOM 528 O O . LEU A 1 73 ? -2.485 -7.851 2.718 1.00 98.25 73 LEU A O 1
ATOM 532 N N . GLY A 1 74 ? -1.340 -8.523 0.906 1.00 98.19 74 GLY A N 1
ATOM 533 C CA . GLY A 1 74 ? -0.906 -9.805 1.460 1.00 98.19 74 GLY A CA 1
ATOM 534 C C . GLY A 1 74 ? -0.102 -9.631 2.746 1.00 98.19 74 GLY A C 1
ATOM 535 O O . GLY A 1 74 ? -0.406 -10.263 3.756 1.00 98.19 74 GLY A O 1
ATOM 536 N N . GLY A 1 75 ? 0.860 -8.705 2.747 1.00 98.06 75 GLY A N 1
ATOM 537 C CA . GLY A 1 75 ? 1.639 -8.356 3.933 1.00 98.06 75 GLY A CA 1
ATOM 538 C C . GLY A 1 75 ? 0.789 -7.758 5.056 1.00 98.06 75 GLY A C 1
ATOM 539 O O . GLY A 1 75 ? 0.968 -8.136 6.211 1.00 98.06 75 GLY A O 1
ATOM 540 N N . ALA A 1 76 ? -0.170 -6.882 4.735 1.00 98.12 76 ALA A N 1
ATOM 541 C CA . ALA A 1 76 ? -1.103 -6.343 5.727 1.00 98.12 76 ALA A CA 1
ATOM 542 C C . ALA A 1 76 ? -1.964 -7.438 6.364 1.00 98.12 76 ALA A C 1
ATOM 544 O O . ALA A 1 76 ? -2.081 -7.490 7.586 1.00 98.12 76 ALA A O 1
ATOM 545 N N . MET A 1 77 ? -2.536 -8.333 5.553 1.00 97.94 77 MET A N 1
ATOM 546 C CA . MET A 1 77 ? -3.336 -9.457 6.043 1.00 97.94 77 MET A CA 1
ATOM 547 C C . MET A 1 77 ? -2.507 -10.387 6.925 1.00 97.94 77 MET A C 1
ATOM 549 O O . MET A 1 77 ? -2.959 -10.749 8.008 1.00 97.94 77 MET A O 1
ATOM 553 N N . LEU A 1 78 ? -1.282 -10.722 6.506 1.00 98.00 78 LEU A N 1
ATOM 554 C CA . LEU A 1 78 ? -0.372 -11.539 7.304 1.00 98.00 78 LEU A CA 1
ATOM 555 C C . LEU A 1 78 ? -0.045 -10.858 8.638 1.00 98.00 78 LEU A C 1
ATOM 557 O O . LEU A 1 78 ? -0.156 -11.489 9.684 1.00 98.00 78 LEU A O 1
ATOM 561 N N . GLN A 1 79 ? 0.298 -9.567 8.616 1.00 97.44 79 GLN A N 1
ATOM 562 C CA . GLN A 1 79 ? 0.593 -8.792 9.822 1.00 97.44 79 GLN A CA 1
ATOM 563 C C . GLN A 1 79 ? -0.607 -8.740 10.775 1.00 97.44 79 GLN A C 1
ATOM 565 O O . GLN A 1 79 ? -0.440 -8.916 11.983 1.00 97.44 79 GLN A O 1
ATOM 570 N N . LEU A 1 80 ? -1.813 -8.514 10.249 1.00 97.06 80 LEU A N 1
ATOM 571 C CA . LEU A 1 80 ? -3.036 -8.541 11.047 1.00 97.06 80 LEU A CA 1
ATOM 572 C C . LEU A 1 80 ? -3.262 -9.935 11.642 1.00 97.06 80 LEU A C 1
ATOM 574 O O . LEU A 1 80 ? -3.494 -10.045 12.840 1.00 97.06 80 LEU A O 1
ATOM 578 N N . ALA A 1 81 ? -3.118 -10.997 10.852 1.00 97.25 81 ALA A N 1
ATOM 579 C CA . ALA A 1 81 ? -3.336 -12.364 11.314 1.00 97.25 81 ALA A CA 1
ATOM 580 C C . ALA A 1 81 ? -2.386 -12.779 12.451 1.00 97.25 81 ALA A C 1
ATOM 582 O O . ALA A 1 81 ? -2.812 -13.456 13.384 1.00 97.25 81 ALA A O 1
ATOM 583 N N . ILE A 1 82 ? -1.111 -12.378 12.393 1.00 97.69 82 ILE A N 1
ATOM 584 C CA . ILE A 1 82 ? -0.099 -12.806 13.375 1.00 97.69 82 ILE A CA 1
ATOM 585 C C . ILE A 1 82 ? -0.014 -11.895 14.607 1.00 97.69 82 ILE A C 1
ATOM 587 O O . ILE A 1 82 ? 0.285 -12.375 15.701 1.00 97.69 82 ILE A O 1
ATOM 591 N N . SER A 1 83 ? -0.271 -10.592 14.449 1.00 95.75 83 SER A N 1
ATOM 592 C CA . SER A 1 83 ? 0.034 -9.593 15.485 1.00 95.75 83 SER A CA 1
ATOM 593 C C . SER A 1 83 ? -1.186 -8.854 16.023 1.00 95.75 83 SER A C 1
ATOM 595 O O . SER A 1 83 ? -1.103 -8.273 17.108 1.00 95.75 83 SER A O 1
ATOM 597 N N . TYR A 1 84 ? -2.311 -8.822 15.306 1.00 94.88 84 TYR A N 1
ATOM 598 C CA . TYR A 1 84 ? -3.456 -8.031 15.745 1.00 94.88 84 TYR A CA 1
ATOM 599 C C . TYR A 1 84 ? -4.216 -8.732 16.875 1.00 94.88 84 TYR A C 1
ATOM 601 O O . TYR A 1 84 ? -4.776 -9.814 16.711 1.00 94.88 84 TYR A O 1
ATOM 609 N N . ARG A 1 85 ? -4.234 -8.089 18.046 1.00 93.75 85 ARG A N 1
ATOM 610 C CA . ARG A 1 85 ? -4.908 -8.551 19.267 1.00 93.75 85 ARG A CA 1
ATOM 611 C C . ARG A 1 85 ? -5.899 -7.471 19.720 1.00 93.75 85 ARG A C 1
ATOM 613 O O . ARG A 1 85 ? -5.542 -6.653 20.572 1.00 93.75 85 ARG A O 1
ATOM 620 N N . PRO A 1 86 ? -7.106 -7.395 19.135 1.00 86.94 86 PRO A N 1
ATOM 621 C CA . PRO A 1 86 ? -8.112 -6.449 19.598 1.00 86.94 86 PRO A CA 1
ATOM 622 C C . PRO A 1 86 ? -8.494 -6.797 21.039 1.00 86.94 86 PRO A C 1
ATOM 624 O O . PRO A 1 86 ? -8.826 -7.941 21.340 1.00 86.94 86 PRO A O 1
ATOM 627 N N . LYS A 1 87 ? -8.422 -5.817 21.940 1.00 82.56 87 LYS A N 1
ATOM 628 C CA . LYS A 1 87 ? -9.027 -5.947 23.268 1.00 82.56 87 LYS A CA 1
ATOM 629 C C . LYS A 1 87 ? -10.523 -5.704 23.113 1.00 82.56 87 LYS A C 1
ATOM 631 O O . LYS A 1 87 ? -10.906 -4.759 22.418 1.00 82.56 87 LYS A O 1
ATOM 636 N N . GLU A 1 88 ? -11.353 -6.537 23.736 1.00 69.81 88 GLU A N 1
ATOM 637 C CA . GLU A 1 88 ? -12.767 -6.198 23.890 1.00 69.81 88 GLU A CA 1
ATOM 638 C C . GLU A 1 88 ? -12.861 -4.831 24.566 1.00 69.81 88 GLU A C 1
ATOM 640 O O . GLU A 1 88 ? -12.140 -4.536 25.523 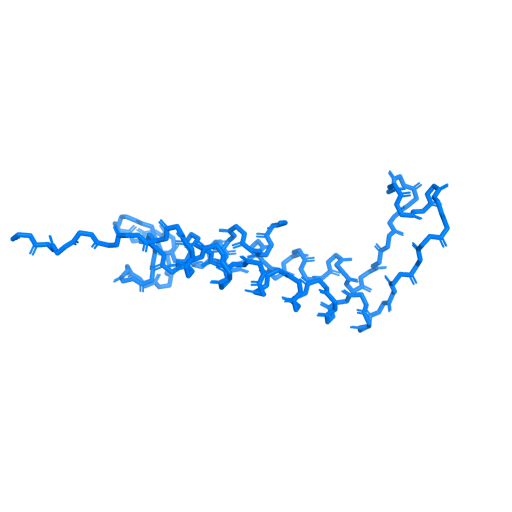1.00 69.81 88 GLU A O 1
ATOM 645 N N . SER A 1 89 ? -13.679 -3.956 23.987 1.00 59.66 89 SER A N 1
ATOM 646 C CA . SER A 1 89 ? -14.003 -2.686 24.624 1.00 59.66 89 SER A CA 1
ATOM 647 C C . SER A 1 89 ? -14.837 -3.014 25.860 1.00 59.66 89 SER A C 1
ATOM 649 O O . SER A 1 89 ? -15.861 -3.680 25.719 1.00 59.66 89 SER A O 1
ATOM 651 N N . ALA A 1 90 ? -14.334 -2.629 27.036 1.00 47.97 90 ALA A N 1
ATOM 652 C CA . ALA A 1 90 ? -15.047 -2.738 28.308 1.00 47.97 90 ALA A CA 1
ATOM 653 C C . ALA A 1 90 ? -16.323 -1.887 28.314 1.00 47.97 90 ALA A C 1
ATOM 655 O O . ALA A 1 90 ? -16.324 -0.836 27.626 1.00 47.97 90 ALA A O 1
#

Secondary structure (DSSP, 8-state):
-HHHHHHHHIIIIITTT-S-TTSTT--THHHHHHHHHHHHHHHH---TTSHHHHTT----THHHHHHHHHHHHHHHHHHHHHH--PPPP-

Sequence (90 aa):
GMIGVMTVAIVVAHWKVGFFIFKPNQGWEYCASIAVVAASVGVMGPGQWSLDHAVDIAFTGWSGGVTAVAVGLGGAMLQLAISYRPKESA

Foldseek 3Di:
DLLLVLVLCQVPQAVVQAAAQPTVSGHSPVSVVSNVVQLVDQQCWDDPPGPCVVVVNTDHHPRSSVVSNCCNNVNNVVCCVPPPDDDPDD

pLDDT: mean 94.17, std 7.35, range [47.97, 98.44]